Protein AF-A0A9D0C9E4-F1 (afdb_monomer_lite)

Foldseek 3Di:
DVPVLVVLVVVLVVLVVVLVVLVVLLVVLVVVLCCQPPCVNDPPVRRPVVVSVVSVVVNVVSVVSNVVSVVVSVVSCVVNPD

Secondary structure (DSSP, 8-state):
-HHHHHHHHHHHHHHHHHHHHHHHHHHHHHHHHHHHH-TTTS-GGG--HHHHHHHHHHHHHHHHHHHHHHHHHHHHHHHHH-

Structure (mmCIF, N/CA/C/O backbone):
data_AF-A0A9D0C9E4-F1
#
_entry.id   AF-A0A9D0C9E4-F1
#
loop_
_atom_site.group_PDB
_atom_site.id
_atom_site.type_symbol
_atom_site.label_atom_id
_atom_site.label_alt_id
_atom_site.label_comp_id
_atom_site.label_asym_id
_atom_site.label_entity_id
_atom_site.label_seq_id
_atom_site.pdbx_PDB_ins_code
_atom_site.Cartn_x
_atom_site.Cartn_y
_atom_site.Cartn_z
_atom_site.occupancy
_atom_site.B_iso_or_equiv
_atom_site.auth_seq_id
_atom_site.auth_comp_id
_atom_site.auth_asym_id
_atom_site.auth_atom_id
_atom_site.pdbx_PDB_model_num
ATOM 1 N N . MET A 1 1 ? -23.478 -1.539 27.567 1.00 58.97 1 MET A N 1
ATOM 2 C CA . MET A 1 1 ? -22.452 -0.668 26.946 1.00 58.97 1 MET A CA 1
ATOM 3 C C . MET A 1 1 ? -21.300 -1.452 26.307 1.00 58.97 1 MET A C 1
ATOM 5 O O . MET A 1 1 ? -20.600 -0.865 25.493 1.00 58.97 1 MET A O 1
ATOM 9 N N . ASP A 1 2 ? -21.109 -2.747 26.593 1.00 77.19 2 ASP A N 1
ATOM 10 C CA . ASP A 1 2 ? -19.938 -3.498 26.099 1.00 77.19 2 ASP A CA 1
ATOM 11 C C . ASP A 1 2 ? -19.988 -3.938 24.628 1.00 77.19 2 ASP A C 1
ATOM 13 O O . ASP A 1 2 ? -18.945 -4.012 23.982 1.00 77.19 2 ASP A O 1
ATOM 17 N N . GLU A 1 3 ? -21.172 -4.184 24.067 1.00 87.81 3 GLU A N 1
ATOM 18 C CA . GLU A 1 3 ? -21.306 -4.777 22.729 1.00 87.81 3 GLU A CA 1
ATOM 19 C C . GLU A 1 3 ? -20.815 -3.850 21.605 1.00 87.81 3 GLU A C 1
ATOM 21 O O . GLU A 1 3 ? -19.985 -4.250 20.789 1.00 87.81 3 GLU A O 1
ATOM 26 N N . ASN A 1 4 ? -21.211 -2.572 21.626 1.00 89.75 4 ASN A N 1
ATOM 27 C CA . ASN A 1 4 ? -20.727 -1.581 20.657 1.00 89.75 4 ASN A CA 1
ATOM 28 C C . ASN A 1 4 ? -19.205 -1.411 20.722 1.00 89.75 4 ASN A C 1
ATOM 30 O O . ASN A 1 4 ? -18.537 -1.334 19.692 1.00 89.75 4 ASN A O 1
ATOM 34 N N . ARG A 1 5 ? -18.636 -1.402 21.933 1.00 90.69 5 ARG A N 1
ATOM 35 C CA . ARG A 1 5 ? -17.188 -1.271 22.116 1.00 90.69 5 ARG A CA 1
ATOM 36 C C . ARG A 1 5 ? -16.446 -2.502 21.597 1.00 90.69 5 ARG A C 1
ATOM 38 O O . ARG A 1 5 ? -15.375 -2.363 21.006 1.00 90.69 5 ARG A O 1
ATOM 45 N N . LEU A 1 6 ? -17.007 -3.694 21.796 1.00 93.75 6 LEU A N 1
ATOM 46 C CA . LEU A 1 6 ? -16.456 -4.944 21.278 1.00 93.75 6 LEU A CA 1
ATOM 47 C C . LEU A 1 6 ? -16.485 -4.975 19.743 1.00 93.75 6 LEU A C 1
ATOM 49 O O . LEU A 1 6 ? -15.469 -5.281 19.121 1.00 93.75 6 LEU A O 1
ATOM 53 N N . MET A 1 7 ? -17.603 -4.572 19.133 1.00 94.50 7 MET A N 1
ATOM 54 C CA . MET A 1 7 ? -17.734 -4.458 17.677 1.00 94.50 7 MET A CA 1
ATOM 55 C C . MET A 1 7 ? -16.719 -3.477 17.082 1.00 94.50 7 MET A C 1
ATOM 57 O O . MET A 1 7 ? -16.036 -3.797 16.109 1.00 94.50 7 MET A O 1
ATOM 61 N N . MET A 1 8 ? -16.569 -2.296 17.688 1.00 94.88 8 MET A N 1
ATOM 62 C CA . MET A 1 8 ? -15.598 -1.292 17.244 1.00 94.88 8 MET A CA 1
ATOM 63 C C . MET A 1 8 ? -14.156 -1.803 17.349 1.00 94.88 8 MET A C 1
ATOM 65 O O . MET A 1 8 ? -13.360 -1.576 16.440 1.00 94.88 8 MET A O 1
ATOM 69 N N . LYS A 1 9 ? -13.809 -2.549 18.407 1.00 95.44 9 LYS A N 1
ATOM 70 C CA . LYS A 1 9 ? -12.490 -3.196 18.523 1.00 95.44 9 LYS A CA 1
ATOM 71 C C . LYS A 1 9 ? -12.259 -4.236 17.426 1.00 95.44 9 LYS A C 1
ATOM 73 O O . LYS A 1 9 ? -11.203 -4.212 16.799 1.00 95.44 9 LYS A O 1
ATOM 78 N N . GLY A 1 10 ? -13.245 -5.090 17.148 1.00 96.81 10 GLY A N 1
ATOM 79 C CA . GLY A 1 10 ? -13.163 -6.059 16.051 1.00 96.81 10 GLY A CA 1
ATOM 80 C C . GLY A 1 10 ? -12.942 -5.372 14.700 1.00 96.81 10 GLY A C 1
ATOM 81 O O . GLY A 1 10 ? -12.044 -5.743 13.941 1.00 96.81 10 GLY A O 1
ATOM 82 N N . ARG A 1 11 ? -13.674 -4.282 14.442 1.00 96.69 11 ARG A N 1
ATOM 83 C CA . ARG A 1 11 ? -13.499 -3.481 13.226 1.00 96.69 11 ARG A CA 1
ATOM 84 C C . ARG A 1 11 ? -12.118 -2.828 13.143 1.00 96.69 11 ARG A C 1
ATOM 86 O O . ARG A 1 11 ? -11.516 -2.798 12.071 1.00 96.69 11 ARG A O 1
ATOM 93 N N . LEU A 1 12 ? -11.585 -2.337 14.260 1.00 96.94 12 LEU A N 1
ATOM 94 C CA . LEU A 1 12 ? -10.236 -1.774 14.321 1.00 96.94 12 LEU A CA 1
ATOM 95 C C . LEU A 1 12 ? -9.171 -2.825 13.975 1.00 96.94 12 LEU A C 1
ATOM 97 O O . LEU A 1 12 ? -8.225 -2.535 13.240 1.00 96.94 12 LEU A O 1
ATOM 101 N N . GLU A 1 13 ? -9.326 -4.055 14.462 1.00 97.69 13 GLU A N 1
ATOM 102 C CA . GLU A 1 13 ? -8.424 -5.163 14.140 1.00 97.69 13 GLU A CA 1
ATOM 103 C C . GLU A 1 13 ? -8.476 -5.555 12.660 1.00 97.69 13 GLU A C 1
ATOM 105 O O . GLU A 1 13 ? -7.435 -5.819 12.056 1.00 97.69 13 GLU A O 1
ATOM 110 N N . GLU A 1 14 ? -9.659 -5.566 12.044 1.00 98.00 14 GLU A N 1
ATOM 111 C CA . GLU A 1 14 ? -9.809 -5.750 10.595 1.00 98.00 14 GLU A CA 1
ATOM 112 C C . GLU A 1 14 ? -9.059 -4.675 9.809 1.00 98.00 14 GLU A C 1
ATOM 114 O O . GLU A 1 14 ? -8.201 -5.003 8.987 1.00 98.00 14 GLU A O 1
ATOM 119 N N . LEU A 1 15 ? -9.301 -3.399 10.122 1.00 97.81 15 LEU A N 1
ATOM 120 C CA . LEU A 1 15 ? -8.654 -2.280 9.437 1.00 97.81 15 LEU A CA 1
ATOM 121 C C . LEU A 1 15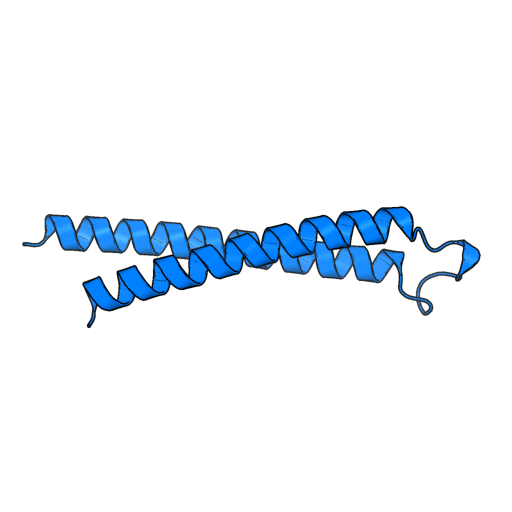 ? -7.126 -2.327 9.584 1.00 97.81 15 LEU A C 1
ATOM 123 O O . LEU A 1 15 ? -6.401 -2.091 8.616 1.00 97.81 15 LEU A O 1
ATOM 127 N N . ARG A 1 16 ? -6.611 -2.683 10.768 1.00 97.69 16 ARG A N 1
ATOM 128 C CA . ARG A 1 16 ? -5.167 -2.858 11.006 1.00 97.69 16 ARG A CA 1
ATOM 129 C C . ARG A 1 16 ? -4.588 -4.040 10.226 1.00 97.69 16 ARG A C 1
ATOM 131 O O . ARG A 1 16 ? -3.478 -3.936 9.694 1.00 97.69 16 ARG A O 1
ATOM 138 N N . ARG A 1 17 ? -5.316 -5.158 10.124 1.00 98.06 17 ARG A N 1
ATOM 139 C CA . ARG A 1 17 ? -4.907 -6.303 9.291 1.00 98.06 17 ARG A CA 1
ATOM 140 C C . ARG A 1 17 ? -4.832 -5.909 7.822 1.00 98.06 17 ARG A C 1
ATOM 142 O O . ARG A 1 17 ? -3.835 -6.219 7.170 1.00 98.06 17 ARG A O 1
ATOM 149 N N . ASP A 1 18 ? -5.822 -5.183 7.321 1.00 97.44 18 ASP A N 1
ATOM 150 C CA . ASP A 1 18 ? -5.825 -4.724 5.934 1.00 97.44 18 ASP A CA 1
ATOM 151 C C . ASP A 1 18 ? -4.722 -3.696 5.677 1.00 97.44 18 ASP A C 1
ATOM 153 O O . ASP A 1 18 ? -3.998 -3.811 4.688 1.00 97.44 18 ASP A O 1
ATOM 157 N N . GLN A 1 19 ? -4.464 -2.781 6.615 1.00 97.75 19 GLN A N 1
ATOM 158 C CA . GLN A 1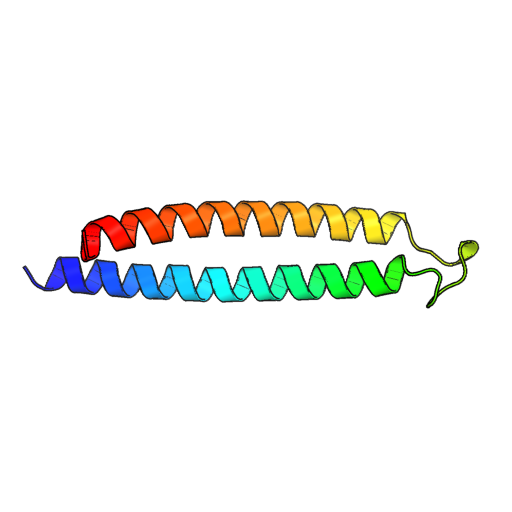 19 ? -3.328 -1.861 6.520 1.00 97.75 19 GLN A CA 1
ATOM 159 C C . GLN A 1 19 ? -1.997 -2.618 6.408 1.00 97.75 19 GLN A C 1
ATOM 161 O O . GLN A 1 19 ? -1.135 -2.252 5.605 1.00 97.75 19 GLN A O 1
ATOM 166 N N . LYS A 1 20 ? -1.818 -3.701 7.178 1.00 97.69 20 LYS A N 1
ATOM 167 C CA . LYS A 1 20 ? -0.623 -4.553 7.092 1.00 97.69 20 LYS A CA 1
ATOM 168 C C . LYS A 1 20 ? -0.501 -5.224 5.720 1.00 97.69 20 LYS A C 1
ATOM 170 O O . LYS A 1 20 ? 0.603 -5.252 5.174 1.00 97.69 20 LYS A O 1
ATOM 175 N N . LYS A 1 21 ? -1.604 -5.726 5.151 1.00 97.69 21 LYS A N 1
ATOM 176 C CA . LYS A 1 21 ? -1.622 -6.321 3.802 1.00 97.69 21 LYS A CA 1
ATOM 177 C C . LYS A 1 21 ? -1.211 -5.303 2.740 1.00 97.69 21 LYS A C 1
ATOM 179 O O . LYS A 1 21 ? -0.299 -5.575 1.964 1.00 97.69 21 LYS A O 1
ATOM 184 N N . TRP A 1 22 ? -1.807 -4.113 2.750 1.00 97.38 22 TRP A N 1
ATOM 185 C CA . TRP A 1 22 ? -1.489 -3.067 1.776 1.00 97.38 22 TRP A CA 1
ATOM 186 C C . TRP A 1 22 ? -0.056 -2.548 1.911 1.00 97.38 22 TRP A C 1
ATOM 188 O O . TRP A 1 22 ? 0.622 -2.353 0.905 1.00 97.38 22 TRP A O 1
ATOM 198 N N . ARG A 1 23 ? 0.466 -2.423 3.140 1.00 97.50 23 ARG A N 1
ATOM 199 C CA . ARG A 1 23 ? 1.888 -2.108 3.370 1.00 97.50 23 ARG A CA 1
ATOM 200 C C . ARG A 1 23 ? 2.808 -3.171 2.782 1.00 97.50 23 ARG A C 1
ATOM 202 O O . ARG A 1 23 ? 3.840 -2.836 2.207 1.00 97.50 23 ARG A O 1
ATOM 209 N N . HIS A 1 24 ? 2.451 -4.444 2.938 1.00 97.31 24 HIS A N 1
ATOM 210 C CA . HIS A 1 24 ? 3.215 -5.535 2.350 1.00 97.31 24 HIS A CA 1
ATOM 211 C C . HIS A 1 24 ? 3.177 -5.477 0.818 1.00 97.31 24 HIS A C 1
ATOM 213 O O . HIS A 1 24 ? 4.241 -5.524 0.204 1.00 97.31 24 HIS A O 1
ATOM 219 N N . LYS A 1 25 ? 1.994 -5.277 0.217 1.00 96.75 25 LYS A N 1
ATOM 220 C CA . LYS A 1 25 ? 1.845 -5.105 -1.237 1.00 96.75 25 LYS A CA 1
ATOM 221 C C . LYS A 1 25 ? 2.713 -3.955 -1.755 1.00 96.75 25 LYS A C 1
ATOM 223 O O . LYS A 1 25 ? 3.528 -4.173 -2.642 1.00 96.75 25 LYS A O 1
ATOM 228 N N . ALA A 1 26 ? 2.625 -2.771 -1.147 1.00 96.50 26 ALA A N 1
ATOM 229 C CA . ALA A 1 26 ? 3.438 -1.614 -1.531 1.00 96.50 26 ALA A CA 1
ATOM 230 C C . ALA A 1 26 ? 4.949 -1.901 -1.451 1.00 96.50 26 ALA A C 1
ATOM 232 O O . ALA A 1 26 ? 5.707 -1.518 -2.338 1.00 96.50 26 ALA A O 1
ATOM 233 N N . LYS A 1 27 ? 5.401 -2.625 -0.418 1.00 97.19 27 LYS A N 1
ATOM 234 C CA . LYS A 1 27 ? 6.811 -3.023 -0.283 1.00 97.19 27 LYS A CA 1
ATOM 235 C C . LYS A 1 27 ? 7.257 -3.989 -1.383 1.00 97.19 27 LYS A C 1
ATOM 237 O O . LYS A 1 27 ? 8.411 -3.922 -1.798 1.00 97.19 27 LYS A O 1
ATOM 242 N N . MET A 1 28 ? 6.382 -4.895 -1.815 1.00 97.44 28 MET A N 1
ATOM 243 C CA . MET A 1 28 ? 6.671 -5.805 -2.924 1.00 97.44 28 MET A CA 1
ATOM 244 C C . MET A 1 28 ? 6.755 -5.043 -4.248 1.00 97.44 28 MET A C 1
ATOM 246 O O . MET A 1 28 ? 7.781 -5.138 -4.908 1.00 97.44 28 MET A O 1
ATOM 250 N N . LEU A 1 29 ? 5.784 -4.171 -4.538 1.00 96.25 29 LEU A N 1
ATOM 251 C CA . LEU A 1 29 ? 5.798 -3.309 -5.728 1.00 96.25 29 LEU A CA 1
ATOM 252 C C . LEU A 1 29 ? 7.076 -2.462 -5.814 1.00 96.25 29 LEU A C 1
ATOM 254 O O . LEU A 1 29 ? 7.732 -2.431 -6.847 1.00 96.25 29 LEU A O 1
ATOM 258 N N . LEU A 1 30 ? 7.498 -1.845 -4.706 1.00 94.50 30 LEU A N 1
ATOM 259 C CA . LEU A 1 30 ? 8.754 -1.087 -4.655 1.00 94.50 30 LEU A CA 1
ATOM 260 C C . LEU A 1 30 ? 9.986 -1.946 -4.967 1.00 94.50 30 LEU A C 1
ATOM 262 O O . LEU A 1 30 ? 10.912 -1.483 -5.630 1.00 94.50 30 LEU A O 1
ATOM 266 N N . ARG A 1 31 ? 10.021 -3.189 -4.474 1.00 94.06 31 ARG A N 1
ATOM 267 C CA . ARG A 1 31 ? 11.119 -4.120 -4.764 1.00 94.06 31 ARG A CA 1
ATOM 268 C C . ARG A 1 31 ? 11.126 -4.538 -6.223 1.00 94.06 31 ARG A C 1
ATOM 270 O O . ARG A 1 31 ? 12.205 -4.654 -6.789 1.00 94.06 31 ARG A O 1
ATOM 277 N N . ASP A 1 32 ? 9.960 -4.784 -6.800 1.00 93.81 32 ASP A N 1
ATOM 278 C CA . ASP A 1 32 ? 9.855 -5.229 -8.185 1.00 93.81 32 ASP A CA 1
ATOM 279 C C . ASP A 1 32 ? 10.203 -4.086 -9.142 1.00 93.81 32 ASP A C 1
ATOM 281 O O . ASP A 1 32 ? 11.074 -4.266 -9.984 1.00 93.81 32 ASP A O 1
ATOM 285 N N . MET A 1 33 ? 9.709 -2.869 -8.890 1.00 92.38 33 MET A N 1
ATOM 286 C CA . MET A 1 33 ? 10.119 -1.665 -9.625 1.00 92.38 33 MET A CA 1
ATOM 287 C C . MET A 1 33 ? 11.637 -1.443 -9.575 1.00 92.38 33 MET A C 1
ATOM 289 O O . MET A 1 33 ? 12.259 -1.118 -10.585 1.00 92.38 33 MET A O 1
ATOM 293 N N . ALA A 1 34 ? 12.259 -1.653 -8.409 1.00 89.44 34 ALA A N 1
ATOM 294 C CA . ALA A 1 34 ? 13.706 -1.534 -8.263 1.00 89.44 34 ALA A CA 1
ATOM 295 C C . ALA A 1 34 ? 14.475 -2.602 -9.058 1.00 89.44 34 ALA A C 1
ATOM 297 O O . ALA A 1 34 ? 15.581 -2.329 -9.503 1.00 89.44 34 ALA A O 1
ATOM 298 N N . LYS A 1 35 ? 13.932 -3.805 -9.268 1.00 89.69 35 LYS A N 1
ATOM 299 C CA . LYS A 1 35 ? 14.571 -4.798 -10.152 1.00 89.69 35 LYS A CA 1
ATOM 300 C C . LYS A 1 35 ? 14.469 -4.393 -11.621 1.00 89.69 35 LYS A C 1
ATOM 302 O O . LYS A 1 35 ? 15.374 -4.709 -12.385 1.00 89.69 35 LYS A O 1
ATOM 307 N N . THR A 1 36 ? 13.387 -3.715 -11.995 1.00 88.44 36 THR A N 1
ATOM 308 C CA . THR A 1 36 ? 13.119 -3.309 -13.377 1.00 88.44 36 THR A CA 1
ATOM 309 C C . THR A 1 36 ? 13.936 -2.086 -13.803 1.00 88.44 36 THR A C 1
ATOM 311 O O . THR A 1 36 ? 14.403 -2.038 -14.935 1.00 88.44 36 THR A O 1
ATOM 314 N N . LEU A 1 37 ? 14.138 -1.112 -12.905 1.00 89.38 37 LEU A N 1
ATOM 315 C CA . LEU A 1 37 ? 14.734 0.195 -13.239 1.00 89.38 37 LEU A CA 1
ATOM 316 C C . LEU A 1 37 ? 16.132 0.453 -12.664 1.00 89.38 37 LEU A C 1
ATOM 318 O O . LEU A 1 37 ? 16.641 1.565 -12.794 1.00 89.38 37 LEU A O 1
ATOM 322 N N . ASN A 1 38 ? 16.754 -0.496 -11.964 1.00 89.06 38 ASN A N 1
ATOM 323 C CA . ASN A 1 38 ? 18.042 -0.227 -11.326 1.00 89.06 38 ASN A CA 1
ATOM 324 C C . ASN A 1 38 ? 19.212 -0.401 -12.315 1.00 89.06 38 ASN A C 1
ATOM 326 O O . ASN A 1 38 ? 19.516 -1.540 -12.675 1.00 89.06 38 ASN A O 1
ATOM 330 N N . PRO A 1 39 ? 19.932 0.680 -12.681 1.00 84.69 39 PRO A N 1
ATOM 331 C CA . PRO A 1 39 ? 21.069 0.618 -13.607 1.00 84.69 39 PRO A CA 1
ATOM 332 C C . PRO A 1 39 ? 22.270 -0.153 -13.058 1.00 84.69 39 PRO A C 1
ATOM 334 O O . PRO A 1 39 ? 23.143 -0.554 -13.813 1.00 84.69 39 PRO A O 1
ATOM 337 N N . ALA A 1 40 ? 22.339 -0.377 -11.743 1.00 89.75 40 ALA A N 1
ATOM 338 C CA . ALA A 1 40 ? 23.349 -1.255 -11.161 1.00 89.75 40 ALA A CA 1
ATOM 339 C C . ALA A 1 40 ? 23.003 -2.749 -11.323 1.00 89.75 40 ALA A C 1
ATOM 341 O O . ALA A 1 40 ? 23.841 -3.596 -11.025 1.00 89.75 40 ALA A O 1
ATOM 342 N N . LEU A 1 41 ? 21.768 -3.079 -11.727 1.00 85.31 41 LEU A N 1
ATOM 343 C CA . LEU A 1 41 ? 21.276 -4.452 -11.898 1.00 85.31 41 LEU A CA 1
ATOM 344 C C . LEU A 1 41 ? 20.975 -4.816 -13.359 1.00 85.31 41 LEU A C 1
ATOM 346 O O . LEU A 1 41 ? 20.905 -6.006 -13.660 1.00 85.31 41 LEU A O 1
ATOM 350 N N . ARG A 1 42 ? 20.757 -3.828 -14.233 1.00 84.81 42 ARG A N 1
ATOM 351 C CA . ARG A 1 42 ? 20.419 -4.006 -15.651 1.00 84.81 42 ARG A CA 1
ATOM 352 C C . ARG A 1 42 ? 21.033 -2.899 -16.499 1.00 84.81 42 ARG A C 1
ATOM 354 O O . ARG A 1 42 ? 21.112 -1.756 -16.045 1.00 84.81 42 ARG A O 1
ATOM 361 N N . ASP A 1 43 ? 21.380 -3.234 -17.735 1.00 88.38 43 ASP A N 1
ATOM 362 C CA . ASP A 1 43 ? 21.742 -2.240 -18.739 1.00 88.38 43 ASP A CA 1
ATOM 363 C C . ASP A 1 43 ? 20.524 -1.380 -19.102 1.00 88.38 43 ASP A C 1
ATOM 365 O O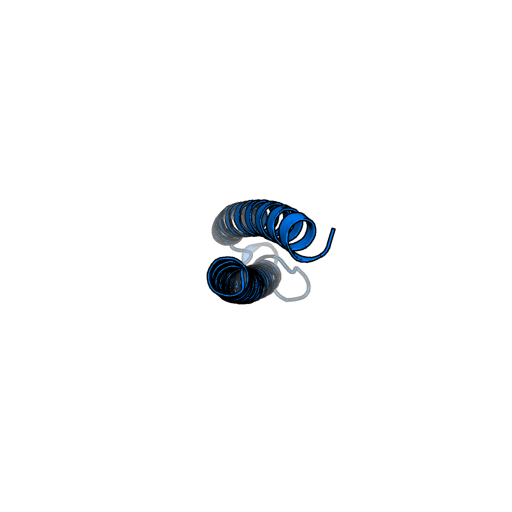 . ASP A 1 43 ? 19.378 -1.822 -19.018 1.00 88.38 43 ASP A O 1
ATOM 369 N N . ILE A 1 44 ? 20.767 -0.124 -19.489 1.00 84.88 44 ILE A N 1
ATOM 370 C CA . ILE A 1 44 ? 19.701 0.854 -19.769 1.00 84.88 44 ILE A CA 1
ATOM 371 C C . ILE A 1 44 ? 18.785 0.374 -20.905 1.00 84.88 44 ILE A C 1
ATOM 373 O O . ILE A 1 44 ? 17.582 0.618 -20.863 1.00 84.88 44 ILE A O 1
ATOM 377 N N . GLU A 1 45 ? 19.342 -0.327 -21.895 1.00 87.62 45 GLU A N 1
ATOM 378 C CA . GLU A 1 45 ? 18.598 -0.871 -23.039 1.00 87.62 45 GLU A CA 1
ATOM 379 C C . GLU A 1 45 ? 17.651 -2.020 -22.642 1.00 87.62 45 GLU A C 1
ATOM 381 O O . GLU A 1 45 ? 16.629 -2.216 -23.295 1.00 87.62 45 GLU A O 1
ATOM 386 N N . ASP A 1 46 ? 17.931 -2.705 -21.526 1.00 86.00 46 ASP A N 1
ATOM 387 C CA . ASP A 1 46 ? 17.147 -3.829 -20.990 1.00 86.00 46 ASP A CA 1
ATOM 388 C C . ASP A 1 46 ? 16.148 -3.401 -19.894 1.00 86.00 46 ASP A C 1
ATOM 390 O O . ASP A 1 46 ? 15.499 -4.231 -19.237 1.00 86.00 46 ASP A O 1
ATOM 394 N N . MET A 1 47 ? 16.042 -2.096 -19.629 1.00 88.44 47 MET A N 1
ATOM 395 C CA . MET A 1 47 ? 15.077 -1.570 -18.670 1.00 88.44 47 MET A CA 1
ATOM 396 C C . MET A 1 47 ? 13.676 -1.543 -19.273 1.00 88.44 47 MET A C 1
ATOM 398 O O . MET A 1 47 ? 13.375 -0.790 -20.199 1.00 88.44 47 MET A O 1
ATOM 402 N N . GLU A 1 48 ? 12.767 -2.302 -18.671 1.00 89.62 48 GLU A N 1
ATOM 403 C CA . GLU A 1 48 ? 11.360 -2.349 -19.072 1.00 89.62 48 GLU A CA 1
ATOM 404 C C . GLU A 1 48 ? 10.605 -1.164 -18.447 1.00 89.62 48 GLU A C 1
ATOM 406 O O . GLU A 1 48 ? 9.870 -1.290 -17.467 1.00 89.62 48 GLU A O 1
ATOM 411 N N . VAL A 1 49 ? 10.814 0.037 -18.999 1.00 89.88 49 VAL A N 1
ATOM 412 C CA . VAL A 1 49 ? 10.219 1.286 -18.484 1.00 89.88 49 VAL A CA 1
ATOM 413 C C . VAL A 1 49 ? 8.688 1.220 -18.446 1.00 89.88 49 VAL A C 1
ATOM 415 O O . VAL A 1 49 ? 8.078 1.732 -17.509 1.00 89.88 49 VAL A O 1
ATOM 418 N N . ALA A 1 50 ? 8.068 0.565 -19.432 1.00 92.25 50 ALA A N 1
ATOM 419 C CA . ALA A 1 50 ? 6.621 0.369 -19.475 1.00 92.25 50 ALA A CA 1
ATOM 420 C C . ALA A 1 50 ? 6.118 -0.457 -18.277 1.00 92.25 50 ALA A C 1
ATOM 422 O O . ALA A 1 50 ? 5.176 -0.045 -17.601 1.00 92.25 50 ALA A O 1
ATOM 423 N N . ASP A 1 51 ? 6.794 -1.561 -17.953 1.00 92.19 51 ASP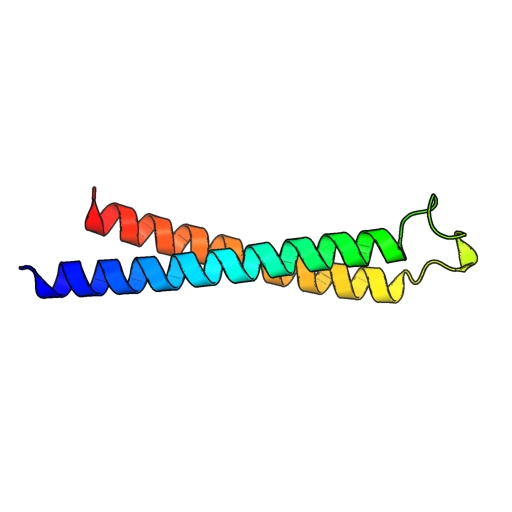 A N 1
ATOM 424 C CA . ASP A 1 51 ? 6.434 -2.408 -16.812 1.00 92.19 51 ASP A CA 1
ATOM 425 C C . ASP A 1 51 ? 6.632 -1.662 -15.493 1.00 92.19 51 ASP A C 1
ATOM 427 O O . ASP A 1 51 ? 5.798 -1.724 -14.589 1.00 92.19 51 ASP A O 1
ATOM 431 N N . ALA A 1 52 ? 7.710 -0.884 -15.387 1.00 92.50 52 ALA A N 1
ATOM 432 C CA . ALA A 1 52 ? 7.942 -0.061 -14.213 1.00 92.5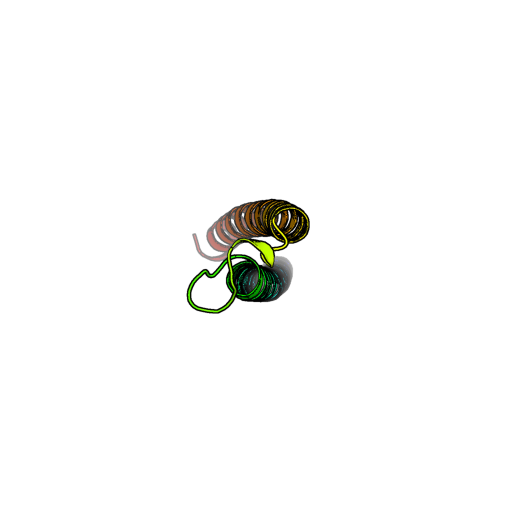0 52 ALA A CA 1
ATOM 433 C C . ALA A 1 52 ? 6.881 1.035 -14.030 1.00 92.50 52 ALA A C 1
ATOM 435 O O . ALA A 1 52 ? 6.495 1.319 -12.895 1.00 92.50 52 ALA A O 1
ATOM 436 N N . ALA A 1 53 ? 6.381 1.622 -15.123 1.00 94.00 53 ALA A N 1
ATOM 437 C CA . ALA A 1 53 ? 5.274 2.573 -15.081 1.00 94.00 53 ALA A CA 1
ATOM 438 C C . ALA A 1 53 ? 3.985 1.905 -14.573 1.00 94.00 53 ALA A C 1
ATOM 440 O O . ALA A 1 53 ? 3.333 2.441 -13.680 1.00 94.00 53 ALA A O 1
ATOM 441 N N . MET A 1 54 ? 3.678 0.688 -15.036 1.00 95.69 54 MET A N 1
ATOM 442 C CA . MET A 1 54 ? 2.535 -0.083 -14.527 1.00 95.69 54 MET A CA 1
ATOM 443 C C . MET A 1 54 ? 2.665 -0.397 -13.029 1.00 95.69 54 MET A C 1
ATOM 445 O O . MET A 1 54 ? 1.708 -0.242 -12.267 1.00 95.69 54 MET A O 1
ATOM 449 N N . ILE A 1 55 ? 3.862 -0.786 -12.573 1.00 95.81 55 ILE A N 1
ATOM 450 C CA . ILE A 1 55 ? 4.133 -1.021 -11.146 1.00 95.81 55 ILE A CA 1
ATOM 451 C C . ILE A 1 55 ? 3.962 0.275 -10.336 1.00 95.81 55 ILE A C 1
ATOM 453 O O . ILE A 1 55 ? 3.474 0.239 -9.202 1.00 95.81 55 ILE A O 1
ATOM 457 N N . MET A 1 56 ? 4.345 1.423 -10.901 1.00 95.50 56 MET A N 1
ATOM 458 C CA . MET A 1 56 ? 4.171 2.726 -10.263 1.00 95.50 56 MET A CA 1
ATOM 459 C C . MET A 1 56 ? 2.689 3.090 -10.110 1.00 95.50 56 MET A C 1
ATOM 461 O O . MET A 1 56 ? 2.291 3.513 -9.023 1.00 95.50 56 MET A O 1
ATOM 465 N N . ASP A 1 57 ? 1.860 2.859 -11.127 1.00 97.25 57 ASP A N 1
ATOM 466 C CA . ASP A 1 57 ? 0.410 3.077 -11.039 1.00 97.25 57 ASP A CA 1
ATOM 467 C C . ASP A 1 57 ? -0.220 2.207 -9.941 1.00 97.25 57 ASP A C 1
ATOM 469 O O . ASP A 1 57 ? -0.982 2.688 -9.093 1.00 97.25 57 ASP A O 1
ATOM 473 N N . GLU A 1 58 ? 0.166 0.931 -9.869 1.00 96.88 58 GLU A N 1
ATOM 474 C CA . GLU A 1 58 ? -0.265 0.043 -8.788 1.00 96.88 58 GLU A CA 1
ATOM 475 C C . GLU A 1 58 ? 0.181 0.520 -7.403 1.00 96.88 58 GLU A C 1
ATOM 477 O O . GLU A 1 58 ? -0.557 0.382 -6.417 1.00 96.88 58 GLU A O 1
ATOM 482 N N . LEU A 1 59 ? 1.384 1.085 -7.308 1.00 96.88 59 LEU A N 1
ATOM 483 C CA . LEU A 1 59 ? 1.906 1.632 -6.065 1.00 96.88 59 LEU A CA 1
ATOM 484 C C . LEU A 1 59 ? 1.102 2.858 -5.621 1.00 96.88 59 LEU A C 1
ATOM 486 O O . LEU A 1 59 ? 0.796 2.970 -4.432 1.00 96.88 59 LEU A O 1
ATOM 490 N N . VAL A 1 60 ? 0.721 3.738 -6.550 1.00 97.00 60 VAL A N 1
ATOM 491 C CA . VAL A 1 60 ? -0.143 4.895 -6.272 1.00 97.00 60 VAL A CA 1
ATOM 492 C C . VAL A 1 60 ? -1.494 4.432 -5.725 1.00 97.00 60 VAL A C 1
ATOM 494 O O . VAL A 1 60 ? -1.932 4.929 -4.684 1.00 97.00 60 VAL A O 1
ATOM 497 N N . MET A 1 61 ? -2.116 3.417 -6.336 1.00 97.00 61 MET A N 1
ATOM 498 C CA . MET A 1 61 ? -3.361 2.838 -5.814 1.00 97.00 61 MET A CA 1
ATOM 499 C C . MET A 1 61 ? -3.185 2.275 -4.396 1.00 97.00 61 MET A C 1
ATOM 501 O O . MET A 1 61 ? -3.981 2.560 -3.500 1.00 97.00 61 MET A O 1
ATOM 505 N N . ALA A 1 62 ? -2.114 1.511 -4.154 1.00 96.88 62 ALA A N 1
ATOM 506 C CA . ALA A 1 62 ? -1.834 0.953 -2.832 1.00 96.88 62 ALA A CA 1
ATOM 507 C C . ALA A 1 62 ? -1.605 2.047 -1.770 1.00 96.88 62 ALA A C 1
ATOM 509 O O . ALA A 1 62 ? -1.998 1.881 -0.612 1.00 96.88 62 ALA A O 1
ATOM 510 N N . GLN A 1 63 ? -0.989 3.173 -2.143 1.00 95.81 63 GLN A N 1
ATOM 511 C CA . GLN A 1 63 ? -0.814 4.323 -1.255 1.00 95.81 63 GLN A CA 1
ATOM 512 C C . GLN A 1 63 ? -2.141 5.016 -0.928 1.00 95.81 63 GLN A C 1
ATOM 514 O O . GLN A 1 63 ? -2.361 5.362 0.236 1.00 95.81 63 GLN A O 1
ATOM 519 N N . ALA A 1 64 ? -3.034 5.177 -1.908 1.00 97.50 64 ALA A N 1
ATOM 520 C CA . ALA A 1 64 ? -4.363 5.744 -1.685 1.00 97.50 64 ALA A CA 1
ATOM 521 C C . ALA A 1 64 ? -5.172 4.904 -0.680 1.00 97.50 64 ALA A C 1
ATOM 523 O O . ALA A 1 64 ? -5.723 5.443 0.285 1.00 97.50 64 ALA A O 1
ATOM 524 N N . GLU A 1 65 ? -5.150 3.575 -0.824 1.00 97.62 65 GLU A N 1
ATOM 525 C CA . GLU A 1 65 ? -5.796 2.656 0.123 1.00 97.62 65 GLU A CA 1
ATOM 526 C C . GLU A 1 65 ? -5.211 2.761 1.535 1.00 97.62 65 GLU A C 1
ATOM 528 O O . GLU A 1 65 ? -5.943 2.824 2.529 1.00 97.62 65 GLU A O 1
ATOM 533 N N . LEU A 1 66 ? -3.881 2.842 1.648 1.00 97.44 66 LEU A N 1
ATOM 534 C CA . LEU A 1 66 ? -3.207 3.025 2.934 1.00 97.44 66 LEU A CA 1
ATOM 535 C C . LEU A 1 66 ? -3.591 4.335 3.619 1.00 97.44 66 LEU A C 1
ATOM 537 O O . LEU A 1 66 ? -3.769 4.345 4.841 1.00 97.44 66 LEU A O 1
ATOM 541 N N . LEU A 1 67 ? -3.721 5.422 2.857 1.00 97.06 67 LEU A N 1
ATOM 542 C CA . LEU A 1 67 ? -4.159 6.710 3.380 1.00 97.06 67 LEU A CA 1
ATOM 543 C C . LEU A 1 67 ? -5.599 6.621 3.896 1.00 97.06 67 LEU A C 1
ATOM 545 O O . LEU A 1 67 ? -5.859 6.987 5.042 1.00 97.06 67 LEU A O 1
ATOM 549 N N . GLY A 1 68 ? -6.508 6.043 3.106 1.00 97.62 68 GLY A N 1
ATOM 550 C CA . GLY A 1 68 ? -7.897 5.842 3.514 1.00 97.62 68 GLY A CA 1
ATOM 551 C C . GLY A 1 68 ? -8.030 4.943 4.747 1.00 97.62 68 GLY A C 1
ATOM 552 O O . GLY A 1 68 ? -8.847 5.201 5.630 1.00 97.62 68 GLY A O 1
ATOM 553 N N . LEU A 1 69 ? -7.226 3.880 4.855 1.00 97.50 69 LEU A N 1
ATOM 554 C CA . LEU A 1 69 ? -7.180 3.032 6.054 1.00 97.50 69 LEU A CA 1
ATOM 555 C C . LEU A 1 69 ? -6.646 3.788 7.271 1.00 97.50 69 LEU A C 1
ATOM 557 O O . LEU A 1 69 ? -7.184 3.626 8.362 1.00 97.50 69 LEU A O 1
ATOM 561 N N . ARG A 1 70 ? -5.620 4.630 7.101 1.00 97.19 70 ARG A N 1
ATOM 562 C CA . ARG A 1 70 ? -5.055 5.434 8.192 1.00 97.19 70 ARG A CA 1
ATOM 563 C C . ARG A 1 70 ? -6.091 6.388 8.785 1.00 97.19 70 ARG A C 1
ATOM 565 O O . ARG A 1 70 ? -6.167 6.481 10.006 1.00 97.19 70 ARG A O 1
ATOM 572 N N . THR A 1 71 ? -6.882 7.056 7.946 1.00 97.56 71 THR A N 1
ATOM 573 C CA . THR A 1 71 ? -7.963 7.944 8.402 1.00 97.56 71 THR A CA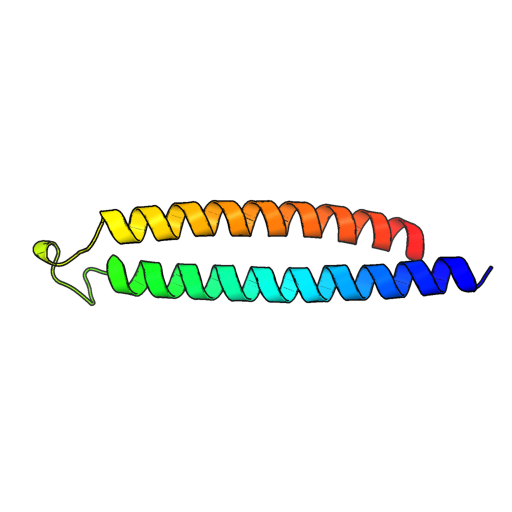 1
ATOM 574 C C . THR A 1 71 ? -9.025 7.167 9.178 1.00 97.56 71 THR A C 1
ATOM 576 O O . THR A 1 71 ? -9.276 7.488 10.334 1.00 97.56 71 THR A O 1
ATOM 579 N N . ARG A 1 72 ? -9.547 6.072 8.606 1.00 97.69 72 ARG A N 1
ATOM 580 C CA . ARG A 1 72 ? -10.569 5.222 9.251 1.00 97.69 72 ARG A CA 1
ATOM 581 C C . ARG A 1 72 ? -10.108 4.639 10.590 1.00 97.69 72 ARG A C 1
ATOM 583 O O . ARG A 1 72 ? -10.881 4.574 11.539 1.00 97.69 72 ARG A O 1
ATOM 590 N N . ILE A 1 73 ? -8.849 4.200 10.670 1.00 97.62 73 ILE A N 1
ATOM 591 C CA . ILE A 1 73 ? -8.246 3.702 11.915 1.00 97.62 73 ILE A CA 1
ATOM 592 C C . ILE A 1 73 ? -8.214 4.811 12.963 1.00 97.62 73 ILE A C 1
ATOM 594 O O . ILE A 1 73 ? -8.635 4.573 14.088 1.00 97.62 73 ILE A O 1
ATOM 598 N N . ARG A 1 74 ? -7.751 6.010 12.591 1.00 97.50 74 ARG A N 1
ATOM 599 C CA . ARG A 1 74 ? -7.649 7.145 13.511 1.00 97.50 74 ARG A CA 1
ATOM 600 C C . ARG A 1 74 ? -9.012 7.540 14.076 1.00 97.50 74 ARG A C 1
ATOM 602 O O . ARG A 1 74 ? -9.130 7.677 15.285 1.00 97.50 74 ARG A O 1
ATOM 609 N N . GLU A 1 75 ? -10.021 7.685 13.221 1.00 97.06 75 GLU A N 1
ATOM 610 C CA . GLU A 1 75 ? -11.391 8.027 13.637 1.00 97.06 75 GLU A CA 1
ATOM 611 C C . GLU A 1 75 ? -11.954 6.992 14.621 1.00 97.06 75 GLU A C 1
ATOM 613 O O . GLU A 1 75 ? -12.568 7.338 15.629 1.00 97.06 75 GLU A O 1
ATOM 618 N N . LEU A 1 76 ? -11.706 5.705 14.361 1.00 96.38 76 LEU A N 1
ATOM 619 C CA . LEU A 1 76 ? -12.186 4.624 15.214 1.00 96.38 76 LEU A CA 1
ATOM 620 C C . LEU A 1 76 ? -11.408 4.516 16.535 1.00 96.38 76 LEU A C 1
ATOM 622 O O . LEU A 1 76 ? -11.990 4.166 17.558 1.00 96.38 76 LEU A O 1
ATOM 626 N N . GLU A 1 77 ? -10.105 4.806 16.524 1.00 96.62 77 GLU A N 1
ATOM 627 C CA . GLU A 1 77 ? -9.278 4.900 17.731 1.00 96.62 77 GLU A CA 1
ATOM 628 C C . GLU A 1 77 ? -9.718 6.067 18.617 1.00 96.62 77 GLU A C 1
ATOM 630 O O . GLU A 1 77 ? -9.860 5.883 19.824 1.00 96.62 77 GLU A O 1
ATOM 635 N N . GLU A 1 78 ? -9.995 7.227 18.025 1.00 96.69 78 GLU A N 1
ATOM 636 C CA . GLU A 1 78 ? -10.524 8.396 18.731 1.00 96.69 78 GLU A CA 1
ATOM 637 C C . GLU A 1 78 ? -11.888 8.087 19.357 1.00 96.69 78 GLU A C 1
ATOM 639 O O . GLU A 1 78 ? -12.086 8.336 20.537 1.00 96.69 78 GLU A O 1
ATOM 644 N N . ALA A 1 79 ? -12.784 7.406 18.641 1.00 93.50 79 ALA A N 1
ATOM 645 C CA . ALA A 1 79 ? -14.074 6.995 19.196 1.00 93.50 79 ALA A CA 1
ATOM 646 C C . ALA A 1 79 ? -13.988 5.903 20.293 1.00 93.50 79 ALA A C 1
ATOM 648 O O . ALA A 1 79 ? -14.934 5.722 21.059 1.00 93.50 79 ALA A O 1
ATOM 649 N N . LEU A 1 80 ? -12.896 5.128 20.357 1.00 93.56 80 LEU A N 1
ATOM 650 C CA . LEU A 1 80 ? -12.702 4.040 21.333 1.00 93.56 80 LEU A CA 1
ATOM 651 C C . LEU A 1 80 ? -11.945 4.459 22.600 1.00 93.56 80 LEU A C 1
ATOM 653 O O . LEU A 1 80 ? -12.106 3.807 23.648 1.00 93.56 80 LEU A O 1
ATOM 657 N N . TYR A 1 81 ? -11.057 5.445 22.464 1.00 92.31 81 TYR A N 1
ATOM 658 C CA . TYR A 1 81 ? -10.037 5.793 23.453 1.00 92.31 81 TYR A CA 1
ATOM 659 C C . TYR A 1 81 ? -9.891 7.298 23.719 1.00 92.31 81 TYR A C 1
ATOM 661 O O . TYR A 1 81 ? -9.214 7.638 24.691 1.00 92.31 81 TYR A O 1
ATOM 669 N N . GLY A 1 82 ? -10.451 8.162 22.869 1.00 82.12 82 GLY A N 1
ATOM 670 C CA . GLY A 1 82 ? -10.573 9.603 23.114 1.00 82.12 82 GLY A CA 1
ATOM 671 C C . GLY A 1 82 ? -11.739 9.911 24.039 1.00 82.12 82 GLY A C 1
ATOM 672 O O . GLY A 1 82 ? -11.601 10.886 24.807 1.00 82.12 82 GLY A O 1
#

Radius of gyration: 18.44 Å; chains: 1; bounding box: 46×16×50 Å

Sequence (82 aa):
MDENRLMMKGRLEELRRDQKKWRHKAKMLLRDMAKTLNPALRDIEDMEVADAAMIMDELVMAQAELLGLRTRIRELEEALYG

pLDDT: mean 93.49, std 5.88, range [58.97, 98.06]